Protein AF-A0A2K1YCW1-F1 (afdb_monomer_lite)

InterPro domains:
  IPR004839 Aminotransferase, class I/classII, large domain [PF00155] (40-106)
  IPR015421 Pyridoxal phosphate-dependent transferase, major domain [G3DSA:3.40.640.10] (1-84)
  IPR015422 Pyridoxal phosphate-dependent transferase, small domain [G3DSA:3.90.1150.10] (103-160)
  IPR015424 Pyridoxal phosphate-dependent transferase [SSF53383] (3-161)
  IPR050478 Ethylene and sulfur compound biosynthesis-related protein [PTHR43795] (1-104)

Foldseek 3Di:
DQAADEAECQCQLADQPPDHDDDPVNVVVPDPDDQQRYWYWYDDPNDIDIDGPNPVVVVVVVVVCVVPPDDPVNVVVCVVCVVPPVNVVVVSVVNNVVSVVVVVLVVVLVVLQCCCCPQLVFHWAFCVVVVPPDGDDIHGDCVPDDPVCVVSSVVSNVVSVVVVVVPD

Structure (mmCIF, N/CA/C/O backbone):
data_AF-A0A2K1YCW1-F1
#
_entry.id   AF-A0A2K1YCW1-F1
#
loop_
_atom_site.group_PDB
_atom_site.id
_atom_site.type_symbol
_atom_site.label_atom_id
_atom_site.label_alt_id
_atom_site.label_comp_id
_atom_site.label_asym_id
_atom_site.label_entity_id
_atom_site.label_seq_id
_atom_site.pdbx_PDB_ins_code
_atom_site.Cartn_x
_atom_site.Cartn_y
_atom_site.Cartn_z
_atom_site.occupancy
_atom_site.B_iso_or_equiv
_atom_site.auth_seq_id
_atom_site.auth_comp_id
_atom_site.auth_asym_id
_atom_site.auth_atom_id
_atom_site.pdbx_PDB_model_num
ATOM 1 N N . LYS A 1 1 ? -10.534 -9.871 -28.039 1.00 46.38 1 LYS A N 1
ATOM 2 C CA . LYS A 1 1 ? -10.142 -8.452 -27.820 1.00 46.38 1 LYS A CA 1
ATOM 3 C C . LYS A 1 1 ? -8.713 -8.431 -27.278 1.00 46.38 1 LYS A C 1
ATOM 5 O O . LYS A 1 1 ? -8.445 -9.194 -26.363 1.00 46.38 1 LYS A O 1
ATOM 10 N N . SER A 1 2 ? -7.797 -7.642 -27.845 1.00 64.88 2 SER A N 1
ATOM 11 C CA . SER A 1 2 ? -6.399 -7.538 -27.386 1.00 64.88 2 SER A CA 1
ATOM 12 C C . SER A 1 2 ? -6.258 -6.437 -26.332 1.00 64.88 2 SER A C 1
ATOM 14 O O . SER A 1 2 ? -6.097 -5.269 -26.675 1.00 64.88 2 SER A O 1
ATOM 16 N N . ILE A 1 3 ? -6.390 -6.799 -25.058 1.00 77.62 3 ILE A N 1
ATOM 17 C CA . ILE A 1 3 ? -6.359 -5.866 -23.923 1.00 77.62 3 ILE A CA 1
ATOM 18 C C . ILE A 1 3 ? -5.122 -6.185 -23.071 1.00 77.62 3 ILE A C 1
ATOM 20 O O . ILE A 1 3 ? -4.750 -7.351 -22.950 1.00 77.62 3 ILE A O 1
ATOM 24 N N . HIS A 1 4 ? -4.473 -5.151 -22.532 1.00 77.81 4 HIS A N 1
ATOM 25 C CA . HIS A 1 4 ? -3.393 -5.282 -21.549 1.00 77.81 4 HIS A CA 1
ATOM 26 C C . HIS A 1 4 ? -3.964 -5.203 -20.130 1.00 77.81 4 HIS A C 1
ATOM 28 O O . HIS A 1 4 ? -4.933 -4.483 -19.896 1.00 77.81 4 HIS A O 1
ATOM 34 N N . ILE A 1 5 ? -3.336 -5.905 -19.192 1.00 75.88 5 ILE A N 1
ATOM 35 C CA . ILE A 1 5 ? -3.691 -5.921 -17.774 1.00 75.88 5 ILE A CA 1
ATOM 36 C C . ILE A 1 5 ? -2.585 -5.206 -16.994 1.00 75.88 5 ILE A C 1
ATOM 38 O O . ILE A 1 5 ? -1.401 -5.498 -17.168 1.00 75.88 5 ILE A O 1
ATOM 42 N N . MET A 1 6 ? -2.978 -4.260 -16.142 1.00 74.25 6 MET A N 1
ATOM 43 C CA . MET A 1 6 ? -2.090 -3.609 -15.183 1.00 74.25 6 MET A CA 1
ATOM 44 C C . MET A 1 6 ? -2.542 -3.994 -13.774 1.00 74.25 6 MET A C 1
ATOM 46 O O . MET A 1 6 ? -3.664 -3.674 -13.388 1.00 74.25 6 MET A O 1
ATOM 50 N N . SER A 1 7 ? -1.681 -4.705 -13.049 1.00 68.75 7 SER A N 1
ATOM 51 C CA . SER A 1 7 ? -1.883 -5.098 -11.653 1.00 68.75 7 SER A CA 1
ATOM 52 C C . SER A 1 7 ? -1.226 -4.056 -10.751 1.00 68.75 7 SER A C 1
ATOM 54 O O . SER A 1 7 ? -0.009 -3.872 -10.816 1.00 68.75 7 SER A O 1
ATOM 56 N N . ASP A 1 8 ? -2.015 -3.337 -9.953 1.00 73.00 8 ASP A N 1
ATOM 57 C CA . ASP A 1 8 ? -1.489 -2.459 -8.903 1.00 73.00 8 ASP A CA 1
ATOM 58 C C . ASP A 1 8 ? -1.390 -3.251 -7.599 1.00 73.00 8 ASP A C 1
ATOM 60 O O . ASP A 1 8 ? -2.385 -3.550 -6.938 1.00 73.00 8 ASP A O 1
ATOM 64 N N . GLU A 1 9 ? -0.163 -3.608 -7.249 1.00 69.38 9 GLU A N 1
ATOM 65 C CA . GLU A 1 9 ? 0.174 -4.491 -6.142 1.00 69.38 9 GLU A CA 1
ATOM 66 C C . GLU A 1 9 ? 0.722 -3.692 -4.940 1.00 69.38 9 GLU A C 1
ATOM 68 O O . GLU A 1 9 ? 1.589 -4.135 -4.187 1.00 69.38 9 GLU A O 1
ATOM 73 N N . ILE A 1 10 ? 0.160 -2.497 -4.716 1.00 65.06 10 ILE A N 1
ATOM 74 C CA . ILE A 1 10 ? 0.423 -1.620 -3.558 1.00 65.06 10 ILE A CA 1
ATOM 75 C C . ILE A 1 10 ? 0.097 -2.243 -2.194 1.00 65.06 10 ILE A C 1
ATOM 77 O O . ILE A 1 10 ? 0.664 -1.840 -1.180 1.00 65.06 10 ILE A O 1
ATOM 81 N N . SER A 1 11 ? -0.823 -3.208 -2.141 1.00 58.50 11 SER A N 1
ATOM 82 C CA . SER A 1 11 ? -1.324 -3.791 -0.883 1.00 58.50 11 SER A CA 1
ATOM 83 C C . SER A 1 11 ? -0.908 -5.246 -0.663 1.00 58.50 11 SER A C 1
ATOM 85 O O . SER A 1 11 ? -1.454 -5.917 0.208 1.00 58.50 11 SER A O 1
ATOM 87 N N . THR A 1 12 ? 0.070 -5.747 -1.414 1.00 57.28 12 THR A N 1
ATOM 88 C CA . THR A 1 12 ? 0.505 -7.157 -1.353 1.00 57.28 12 THR A CA 1
ATOM 89 C C . THR A 1 12 ? 1.094 -7.562 -0.006 1.00 57.28 12 THR A C 1
ATOM 91 O O . THR A 1 12 ? 0.920 -8.694 0.433 1.00 57.28 12 THR A O 1
ATOM 94 N N . GLY A 1 13 ? 1.702 -6.618 0.717 1.00 56.34 13 GLY A N 1
ATOM 95 C CA . GLY A 1 13 ? 2.159 -6.812 2.098 1.00 56.34 13 GLY A CA 1
ATOM 96 C C . GLY A 1 13 ? 1.081 -6.630 3.177 1.00 56.34 13 GLY A C 1
ATOM 97 O O . GLY A 1 13 ? 1.395 -6.750 4.359 1.00 56.34 13 GLY A O 1
ATOM 98 N N . SER A 1 14 ? -0.163 -6.323 2.793 1.00 55.25 14 SER A N 1
ATOM 99 C CA . SER A 1 14 ? -1.223 -5.821 3.684 1.00 55.25 14 SER A CA 1
ATOM 100 C C . SER A 1 14 ? -2.410 -6.773 3.849 1.00 55.25 14 SER A C 1
ATOM 102 O O . SER A 1 14 ? -3.476 -6.355 4.298 1.00 55.25 14 SER A O 1
ATOM 104 N N . VAL A 1 15 ? -2.259 -8.034 3.448 1.00 61.59 15 VAL A N 1
ATOM 105 C CA . VAL A 1 15 ? -3.377 -8.983 3.397 1.00 61.59 15 VAL A CA 1
ATOM 106 C C . VAL A 1 15 ? -3.634 -9.581 4.778 1.00 61.59 15 VAL A C 1
ATOM 108 O O . VAL A 1 15 ? -2.745 -10.179 5.383 1.00 61.59 15 VAL A O 1
ATOM 111 N N . ASP A 1 16 ? -4.857 -9.362 5.265 1.00 59.59 16 ASP A N 1
ATOM 112 C CA . ASP A 1 16 ? -5.345 -9.737 6.600 1.00 59.59 16 ASP A CA 1
ATOM 113 C C . ASP A 1 16 ? -6.535 -10.731 6.557 1.00 59.59 16 ASP A C 1
ATOM 115 O O . ASP A 1 16 ? -7.126 -11.107 7.565 1.00 59.59 16 ASP A O 1
ATOM 119 N N . GLY A 1 17 ? -6.925 -11.190 5.368 1.00 51.50 17 GLY A N 1
ATOM 120 C CA . GLY A 1 17 ? -7.846 -12.320 5.234 1.00 51.50 17 GLY A CA 1
ATOM 121 C C . GLY A 1 17 ? -7.042 -13.613 5.283 1.00 51.50 17 GLY A C 1
ATOM 122 O O . GLY A 1 17 ? -5.986 -13.668 4.672 1.00 51.50 17 GLY A O 1
ATOM 123 N N . GLY A 1 18 ? -7.505 -14.656 5.972 1.00 55.62 18 GLY A N 1
ATOM 124 C CA . GLY A 1 18 ? -6.789 -15.939 6.109 1.00 55.62 18 GLY A CA 1
ATOM 125 C C . GLY A 1 18 ? -6.453 -16.687 4.803 1.00 55.62 18 GLY A C 1
ATOM 126 O O . GLY A 1 18 ? -5.857 -17.758 4.870 1.00 55.62 18 GLY A O 1
ATOM 127 N N . GLU A 1 19 ? -6.799 -16.139 3.638 1.00 59.41 19 GLU A N 1
ATOM 128 C CA . GLU A 1 19 ? -6.317 -16.577 2.329 1.00 59.41 19 GLU A CA 1
ATOM 129 C C . GLU A 1 19 ? -5.124 -15.700 1.915 1.00 59.41 19 GLU A C 1
ATOM 131 O O . GLU A 1 19 ? -5.191 -14.470 1.944 1.00 59.41 19 GLU A O 1
ATOM 136 N N . GLY A 1 20 ? -3.998 -16.333 1.576 1.00 62.34 20 GLY A N 1
ATOM 137 C CA . GLY A 1 20 ? -2.781 -15.629 1.174 1.00 62.34 20 GLY A CA 1
ATOM 138 C C . GLY A 1 20 ? -2.999 -14.727 -0.044 1.00 62.34 20 GLY A C 1
ATOM 139 O O . GLY A 1 20 ? -3.840 -15.001 -0.898 1.00 62.34 20 GLY A O 1
ATOM 140 N N . PHE A 1 21 ? -2.223 -13.646 -0.133 1.00 71.25 21 PHE A N 1
ATOM 141 C CA . PHE A 1 21 ? -2.148 -12.863 -1.362 1.00 71.25 21 PHE A CA 1
ATOM 142 C C . PHE A 1 21 ? -1.576 -13.727 -2.488 1.00 71.25 21 PHE A C 1
ATOM 144 O O . PHE A 1 21 ? -0.525 -14.330 -2.291 1.00 71.25 21 PHE A O 1
ATOM 151 N N . VAL A 1 22 ? -2.225 -13.728 -3.651 1.00 72.06 22 VAL A N 1
ATOM 152 C CA . VAL A 1 22 ? -1.700 -14.351 -4.871 1.00 72.06 22 VAL A CA 1
ATOM 153 C C . VAL A 1 22 ? -1.369 -13.236 -5.856 1.00 72.06 22 VAL A C 1
ATOM 155 O O . VAL A 1 22 ? -2.262 -12.502 -6.289 1.00 72.06 22 VAL A O 1
ATOM 158 N N . SER A 1 23 ? -0.085 -13.078 -6.186 1.00 75.19 23 SER A N 1
ATOM 159 C CA . SER A 1 23 ? 0.354 -12.078 -7.165 1.00 75.19 23 SER A CA 1
ATOM 160 C C . SER A 1 23 ? -0.103 -12.439 -8.574 1.00 75.19 23 SER A C 1
ATOM 162 O O . SER A 1 23 ? -0.173 -13.613 -8.940 1.00 75.19 23 SER A O 1
ATOM 164 N N . MET A 1 24 ? -0.304 -11.426 -9.425 1.00 74.62 24 MET A N 1
ATOM 165 C CA . MET A 1 24 ? -0.453 -11.685 -10.859 1.00 74.62 24 MET A CA 1
ATOM 166 C C . MET A 1 24 ? 0.794 -12.360 -11.437 1.00 74.62 24 MET A C 1
ATOM 168 O O . MET A 1 24 ? 0.677 -13.103 -12.404 1.00 74.62 24 MET A O 1
ATOM 172 N N . ALA A 1 25 ? 1.977 -12.162 -10.845 1.00 72.62 25 ALA A N 1
ATOM 173 C CA . ALA A 1 25 ? 3.178 -12.882 -11.262 1.00 72.62 25 ALA A CA 1
ATOM 174 C C . ALA A 1 25 ? 3.037 -14.405 -11.087 1.00 72.62 25 ALA A C 1
ATOM 176 O O . ALA A 1 25 ? 3.394 -15.140 -12.002 1.00 72.62 25 ALA A O 1
ATOM 177 N N . GLU A 1 26 ? 2.472 -14.859 -9.965 1.00 75.06 26 GLU A N 1
ATOM 178 C CA . GLU A 1 26 ? 2.301 -16.284 -9.641 1.00 75.06 26 GLU A CA 1
ATOM 179 C C . GLU A 1 26 ? 1.299 -16.954 -10.591 1.00 75.06 26 GLU A C 1
ATOM 181 O O . GLU A 1 26 ? 1.591 -17.994 -11.174 1.00 75.06 26 GLU A O 1
ATOM 186 N N . ILE A 1 27 ? 0.166 -16.296 -10.856 1.00 75.00 27 ILE A N 1
ATOM 187 C CA . ILE A 1 27 ? -0.881 -16.805 -11.761 1.00 75.00 27 ILE A CA 1
ATOM 188 C C . ILE A 1 27 ? -0.331 -17.044 -13.179 1.00 75.00 27 ILE A C 1
ATOM 190 O O . ILE A 1 27 ? -0.640 -18.045 -13.822 1.00 75.00 27 ILE A O 1
ATOM 194 N N . PHE A 1 28 ? 0.518 -16.142 -13.684 1.00 70.50 28 PHE A N 1
ATOM 195 C CA . PHE A 1 28 ? 1.063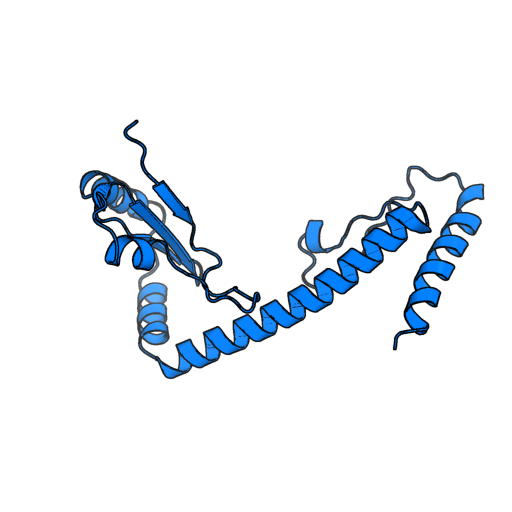 -16.244 -15.044 1.00 70.50 28 PHE A CA 1
ATOM 196 C C . PHE A 1 28 ? 2.346 -17.073 -15.157 1.00 70.50 28 PHE A C 1
ATOM 198 O O . PHE A 1 28 ? 2.872 -17.243 -16.263 1.00 70.50 28 PHE A O 1
ATOM 205 N N . GLU A 1 29 ? 2.890 -17.575 -14.051 1.00 69.44 29 GLU A N 1
ATOM 206 C CA . GLU A 1 29 ? 3.901 -18.631 -14.108 1.00 69.44 29 GLU A CA 1
ATOM 207 C C . GLU A 1 29 ? 3.272 -20.004 -14.373 1.00 69.44 29 GLU A C 1
ATOM 209 O O . GLU A 1 29 ? 3.907 -20.825 -15.034 1.00 69.44 29 GLU A O 1
ATOM 214 N N . GLU A 1 30 ? 2.019 -20.212 -13.959 1.00 62.53 30 GLU A N 1
ATOM 215 C CA . GLU A 1 30 ? 1.319 -21.499 -14.046 1.00 62.53 30 GLU A CA 1
ATOM 216 C C . GLU A 1 30 ? 0.495 -21.691 -15.338 1.00 62.53 30 GLU A C 1
ATOM 218 O O . GLU A 1 30 ? 0.291 -22.828 -15.765 1.00 62.53 30 GLU A O 1
ATOM 223 N N . GLU A 1 31 ? 0.064 -20.615 -16.009 1.00 66.19 31 GLU A N 1
ATOM 224 C CA . GLU A 1 31 ? -0.776 -20.686 -17.220 1.00 66.19 31 GLU A CA 1
ATOM 225 C C . GLU A 1 31 ? -0.052 -20.275 -18.529 1.00 66.19 31 GLU A C 1
ATOM 227 O O . GLU A 1 31 ? 0.804 -19.386 -18.550 1.00 66.19 31 GLU A O 1
ATOM 232 N N . GLU A 1 32 ? -0.442 -20.862 -19.676 1.00 67.19 32 GLU A N 1
ATOM 233 C CA . GLU A 1 32 ? 0.013 -20.449 -21.023 1.00 67.19 32 GLU A CA 1
ATOM 234 C C . GLU A 1 32 ? -0.631 -19.113 -21.461 1.00 67.19 32 GLU A C 1
ATOM 236 O O . GLU A 1 32 ? -1.520 -19.059 -22.312 1.00 67.19 32 GLU A O 1
ATOM 241 N N . PHE A 1 33 ? -0.174 -17.999 -20.884 1.00 71.12 33 PHE A N 1
ATOM 242 C CA . PHE A 1 33 ? -0.624 -16.644 -21.230 1.00 71.12 33 PHE A CA 1
ATOM 243 C C . PHE A 1 33 ? 0.463 -15.796 -21.907 1.00 71.12 33 PHE A C 1
ATOM 245 O O . PHE A 1 33 ? 1.662 -15.935 -21.659 1.00 71.12 33 PHE A O 1
ATOM 252 N N . ASP A 1 34 ? 0.039 -14.838 -22.742 1.00 78.31 34 ASP A N 1
ATOM 253 C CA . ASP A 1 34 ? 0.932 -13.832 -23.336 1.00 78.31 34 ASP A CA 1
ATOM 254 C C . ASP A 1 34 ? 1.410 -12.828 -22.271 1.00 78.31 34 ASP A C 1
ATOM 256 O O . ASP A 1 34 ? 0.787 -11.788 -22.025 1.00 78.31 34 ASP A O 1
ATOM 260 N N . LYS A 1 35 ? 2.564 -13.128 -21.669 1.00 79.44 35 LYS A N 1
ATOM 261 C CA . LYS A 1 35 ? 3.214 -12.326 -20.617 1.00 79.44 35 LYS A CA 1
ATOM 262 C C . LYS A 1 35 ? 3.512 -10.881 -21.034 1.00 79.44 35 LYS A C 1
ATOM 264 O O . LYS A 1 35 ? 3.621 -10.007 -20.177 1.00 79.44 35 LYS A O 1
ATOM 269 N N . ASN A 1 36 ? 3.568 -10.570 -22.336 1.00 82.31 36 ASN A N 1
ATOM 270 C CA . ASN A 1 36 ? 3.756 -9.193 -22.816 1.00 82.31 36 ASN A CA 1
ATOM 271 C C . ASN A 1 36 ? 2.552 -8.282 -22.534 1.00 82.31 36 ASN A C 1
ATOM 273 O O . ASN A 1 36 ? 2.595 -7.072 -22.795 1.00 82.31 36 ASN A O 1
ATOM 277 N N . ARG A 1 37 ? 1.445 -8.843 -22.051 1.00 77.94 37 ARG A N 1
ATOM 278 C CA . ARG A 1 37 ? 0.222 -8.088 -21.790 1.00 77.94 37 ARG A CA 1
ATOM 279 C C . ARG A 1 37 ? 0.014 -7.745 -20.331 1.00 77.94 37 ARG A C 1
ATOM 281 O O . ARG A 1 37 ? -0.899 -6.973 -20.061 1.00 77.94 37 ARG A O 1
ATOM 288 N N . VAL A 1 38 ? 0.862 -8.244 -19.441 1.00 74.75 38 VAL A N 1
ATOM 289 C CA . VAL A 1 38 ? 0.718 -8.080 -17.998 1.00 74.75 38 VAL A CA 1
ATOM 290 C C . VAL A 1 38 ? 1.838 -7.193 -17.475 1.00 74.75 38 VAL A C 1
ATOM 292 O O . VAL A 1 38 ? 3.014 -7.403 -17.779 1.00 74.75 38 VAL A O 1
ATOM 295 N N . HIS A 1 39 ? 1.458 -6.190 -16.690 1.00 77.62 39 HIS A N 1
ATOM 296 C CA . HIS A 1 39 ? 2.379 -5.245 -16.067 1.00 77.62 39 HIS A CA 1
ATOM 297 C C . HIS A 1 39 ? 2.017 -5.107 -14.595 1.00 77.62 39 HIS A C 1
ATOM 299 O O . HIS A 1 39 ? 0.844 -4.926 -14.280 1.00 77.62 39 HIS A O 1
ATOM 305 N N . ILE A 1 40 ? 3.002 -5.172 -13.708 1.00 72.31 40 ILE A N 1
ATOM 306 C CA . ILE A 1 40 ? 2.800 -5.096 -12.259 1.00 72.31 40 ILE A CA 1
ATOM 307 C C . ILE A 1 40 ? 3.449 -3.811 -11.747 1.00 72.31 40 ILE A C 1
ATOM 309 O O . ILE A 1 40 ? 4.603 -3.517 -12.071 1.00 72.31 40 ILE A O 1
ATOM 313 N N . ALA A 1 41 ? 2.703 -3.034 -10.969 1.00 69.88 41 ALA A N 1
ATOM 314 C CA . ALA A 1 41 ? 3.194 -1.857 -10.271 1.00 69.88 41 ALA A CA 1
ATOM 315 C C . ALA A 1 41 ? 3.327 -2.169 -8.775 1.00 69.88 41 ALA A C 1
ATOM 317 O O . ALA A 1 41 ? 2.361 -2.579 -8.141 1.00 69.88 41 ALA A O 1
ATOM 318 N N . LEU A 1 42 ? 4.520 -1.959 -8.215 1.00 63.81 42 LEU A N 1
ATOM 319 C CA . LEU A 1 42 ? 4.821 -2.193 -6.799 1.00 63.81 42 LEU A CA 1
ATOM 320 C C . LEU A 1 42 ? 5.310 -0.893 -6.154 1.00 63.81 42 LEU A C 1
ATOM 322 O O . LEU A 1 42 ? 6.488 -0.540 -6.278 1.00 63.81 42 LEU A O 1
ATOM 326 N N . PRO A 1 43 ? 4.428 -0.132 -5.501 1.00 59.38 43 PRO A N 1
ATOM 327 C CA . PRO A 1 43 ? 4.826 1.012 -4.692 1.00 59.38 43 PRO A CA 1
ATOM 328 C C . PRO A 1 43 ? 5.136 0.587 -3.246 1.00 59.38 43 PRO A C 1
ATOM 330 O O . PRO A 1 43 ? 4.275 0.111 -2.515 1.00 59.38 43 PRO A O 1
ATOM 333 N N . GLY A 1 44 ? 6.374 0.813 -2.803 1.00 59.41 44 GLY A N 1
ATOM 334 C CA . GLY A 1 44 ? 6.827 0.529 -1.437 1.00 59.41 44 GLY A CA 1
ATOM 335 C C . GLY A 1 44 ? 8.009 1.417 -1.048 1.00 59.41 44 GLY A C 1
ATOM 336 O O . GLY A 1 44 ? 8.795 1.809 -1.900 1.00 59.41 44 GLY A O 1
ATOM 337 N N . PHE A 1 45 ? 8.129 1.814 0.224 1.00 55.72 45 PHE A N 1
ATOM 338 C CA . PHE A 1 45 ? 9.216 2.697 0.703 1.00 55.72 45 PHE A CA 1
ATOM 339 C C . PHE A 1 45 ? 9.404 4.002 -0.110 1.00 55.72 45 PHE A C 1
ATOM 341 O O . PHE A 1 45 ? 10.523 4.489 -0.266 1.00 55.72 45 PHE A O 1
ATOM 348 N N . ARG A 1 46 ? 8.308 4.580 -0.637 1.00 59.06 46 ARG A N 1
ATOM 349 C CA . ARG A 1 46 ? 8.316 5.743 -1.563 1.00 59.06 46 ARG A CA 1
ATOM 350 C C . ARG A 1 46 ? 9.060 5.490 -2.884 1.00 59.06 46 ARG A C 1
ATOM 352 O O . ARG A 1 46 ? 9.401 6.434 -3.590 1.00 59.06 46 ARG A O 1
ATOM 359 N N . VAL A 1 47 ? 9.265 4.226 -3.233 1.00 67.38 47 VAL A N 1
ATOM 360 C CA . VAL A 1 47 ? 9.819 3.766 -4.500 1.00 67.38 47 VAL A CA 1
ATOM 361 C C . VAL A 1 47 ? 8.753 3.002 -5.266 1.00 67.38 47 VAL A C 1
ATOM 363 O O . VAL A 1 47 ? 8.148 2.067 -4.753 1.00 67.38 47 VAL A O 1
ATOM 366 N N . GLY A 1 48 ? 8.507 3.437 -6.499 1.00 72.88 48 GLY A N 1
ATOM 367 C CA . GLY A 1 48 ? 7.654 2.726 -7.441 1.00 72.88 48 GLY A CA 1
ATOM 368 C C . GLY A 1 48 ? 8.496 1.837 -8.343 1.00 72.88 48 GLY A C 1
ATOM 369 O O . GLY A 1 48 ? 9.473 2.301 -8.933 1.00 72.88 48 GLY A O 1
ATOM 370 N N . VAL A 1 49 ? 8.102 0.575 -8.469 1.00 79.19 49 VAL A N 1
ATOM 371 C CA . VAL A 1 49 ? 8.680 -0.368 -9.429 1.00 79.19 49 VAL A CA 1
ATOM 372 C C . VAL A 1 49 ? 7.625 -0.712 -10.471 1.00 79.19 49 VAL A C 1
ATOM 374 O O . VAL A 1 49 ? 6.477 -0.978 -10.130 1.00 79.19 49 VAL A O 1
ATOM 377 N N . ILE A 1 50 ? 8.024 -0.701 -11.744 1.00 81.56 50 ILE A N 1
ATOM 378 C CA . ILE A 1 50 ? 7.225 -1.233 -12.850 1.00 81.56 50 ILE A CA 1
ATOM 379 C C . ILE A 1 50 ? 7.904 -2.511 -13.321 1.00 81.56 50 ILE A C 1
ATOM 381 O O . ILE A 1 50 ? 9.056 -2.483 -13.758 1.00 81.56 50 ILE A O 1
ATOM 385 N N . TYR A 1 51 ? 7.168 -3.610 -13.259 1.00 82.56 51 TYR A N 1
ATOM 386 C CA . TYR A 1 51 ? 7.571 -4.908 -13.765 1.00 82.56 51 TYR A CA 1
ATOM 387 C C . TYR A 1 51 ? 6.745 -5.252 -15.008 1.00 82.56 51 TYR A C 1
ATOM 389 O O . TYR A 1 51 ? 5.522 -5.137 -15.007 1.00 82.56 51 TYR A O 1
ATOM 397 N N . SER A 1 52 ? 7.412 -5.621 -16.100 1.00 86.12 52 SER A N 1
ATOM 398 C CA . SER A 1 52 ? 6.770 -5.958 -17.373 1.00 86.12 52 SER A CA 1
ATOM 399 C C . SER A 1 52 ? 7.711 -6.797 -18.229 1.00 86.12 52 SER A C 1
ATOM 401 O O . SER A 1 52 ? 8.896 -6.476 -18.323 1.00 86.12 52 SER A O 1
ATOM 403 N N . TYR A 1 53 ? 7.182 -7.809 -18.918 1.00 85.06 53 TYR A N 1
ATOM 404 C CA . TYR A 1 53 ? 7.921 -8.545 -19.954 1.00 85.06 53 TYR A CA 1
ATOM 405 C C . TYR A 1 53 ? 7.937 -7.816 -21.307 1.00 85.06 53 TYR A C 1
ATOM 407 O O . TYR A 1 53 ? 8.700 -8.165 -22.206 1.00 85.06 53 TYR A O 1
ATOM 415 N N . ASN A 1 54 ? 7.122 -6.771 -21.464 1.00 88.75 54 ASN A N 1
ATOM 416 C CA . ASN A 1 54 ? 6.945 -6.083 -22.732 1.00 88.75 54 ASN A CA 1
ATOM 417 C C . ASN A 1 54 ? 7.991 -4.979 -22.928 1.00 88.75 54 ASN A C 1
ATOM 419 O O . ASN A 1 54 ? 7.901 -3.891 -22.352 1.00 88.75 54 ASN A O 1
ATOM 423 N N . ALA A 1 55 ? 8.954 -5.219 -23.820 1.00 89.62 55 ALA A N 1
ATOM 424 C CA . ALA A 1 55 ? 10.004 -4.252 -24.144 1.00 89.62 55 ALA A CA 1
ATOM 425 C C . ALA A 1 55 ? 9.464 -2.903 -24.667 1.00 89.62 55 ALA A C 1
ATOM 427 O O . ALA A 1 55 ? 10.059 -1.856 -24.393 1.00 89.62 55 ALA A O 1
ATOM 428 N N . ILE A 1 56 ? 8.322 -2.909 -25.368 1.00 91.50 56 ILE A N 1
ATOM 429 C CA . ILE A 1 56 ? 7.667 -1.697 -25.889 1.00 91.50 56 ILE A CA 1
ATOM 430 C C . ILE A 1 56 ? 7.117 -0.845 -24.740 1.00 91.50 56 ILE A C 1
ATOM 432 O O . ILE A 1 56 ? 7.123 0.377 -24.848 1.00 91.50 56 ILE A O 1
ATOM 436 N N . VAL A 1 57 ? 6.704 -1.460 -23.626 1.00 88.62 57 VAL A N 1
ATOM 437 C CA . VAL A 1 57 ? 6.254 -0.761 -22.407 1.00 88.62 57 VAL A CA 1
ATOM 438 C C . VAL A 1 57 ? 7.436 -0.351 -21.523 1.00 88.62 57 VAL A C 1
ATOM 440 O O . VAL A 1 57 ? 7.464 0.767 -21.003 1.00 88.62 57 VAL A O 1
ATOM 443 N N . LEU A 1 58 ? 8.467 -1.193 -21.408 1.00 89.38 58 LEU A N 1
ATOM 444 C CA . LEU A 1 58 ? 9.667 -0.876 -20.626 1.00 89.38 58 LEU A CA 1
ATOM 445 C C . LEU A 1 58 ? 10.440 0.326 -21.184 1.00 89.38 58 LEU A C 1
ATOM 447 O O . LEU A 1 58 ? 10.963 1.134 -20.415 1.00 89.38 58 LEU A O 1
ATOM 451 N N . ALA A 1 59 ? 10.531 0.468 -22.509 1.00 90.81 59 ALA A N 1
ATOM 452 C CA . ALA A 1 59 ? 11.268 1.561 -23.143 1.00 90.81 59 ALA A CA 1
ATOM 453 C C . ALA A 1 59 ? 10.768 2.972 -22.742 1.00 90.81 59 ALA A C 1
ATOM 455 O O . ALA A 1 59 ? 11.592 3.790 -22.321 1.00 90.81 59 ALA A O 1
ATOM 456 N N . PRO A 1 60 ? 9.465 3.308 -22.834 1.00 89.00 60 PRO A N 1
ATOM 457 C CA . PRO A 1 60 ? 8.935 4.572 -22.333 1.00 89.00 60 PRO A CA 1
ATOM 458 C C . PRO A 1 60 ? 8.952 4.660 -20.804 1.00 89.00 60 PRO A C 1
ATOM 460 O O . PRO A 1 60 ? 9.292 5.726 -20.296 1.00 89.00 60 PRO A O 1
ATOM 463 N N . ALA A 1 61 ? 8.685 3.574 -20.066 1.00 86.25 61 ALA A N 1
ATOM 464 C CA . ALA A 1 61 ? 8.750 3.583 -18.600 1.00 86.25 61 ALA A CA 1
ATOM 465 C C . ALA A 1 61 ? 10.139 4.016 -18.093 1.00 86.25 61 ALA A C 1
ATOM 467 O O . ALA A 1 61 ? 10.248 4.910 -17.256 1.00 86.25 61 ALA A O 1
ATOM 468 N N . LYS A 1 62 ? 11.216 3.487 -18.693 1.00 87.12 62 LYS A N 1
ATOM 469 C CA . LYS A 1 62 ? 12.603 3.905 -18.416 1.00 87.12 62 LYS A CA 1
ATOM 470 C C . LYS A 1 62 ? 12.887 5.368 -18.759 1.00 87.12 62 LYS A C 1
ATOM 472 O O . LYS A 1 62 ? 13.767 5.970 -18.161 1.00 87.12 62 LYS A O 1
ATOM 477 N N . ARG A 1 63 ? 12.190 5.957 -19.735 1.00 87.75 63 ARG A N 1
ATOM 478 C CA . ARG A 1 63 ? 12.334 7.392 -20.035 1.00 87.75 63 ARG A CA 1
ATOM 479 C C . ARG A 1 63 ? 11.616 8.252 -19.000 1.00 87.75 63 ARG A C 1
ATOM 481 O O . ARG A 1 63 ? 12.128 9.313 -18.658 1.00 87.75 63 ARG A O 1
ATOM 488 N N . LEU A 1 64 ? 10.477 7.787 -18.487 1.00 83.38 64 LEU A N 1
ATOM 489 C CA . LEU A 1 64 ? 9.703 8.491 -17.463 1.00 83.38 64 LEU A CA 1
ATOM 490 C C . LEU A 1 64 ? 10.431 8.562 -16.115 1.00 83.38 64 LEU A C 1
ATOM 492 O O . LEU A 1 64 ? 10.299 9.568 -15.420 1.00 83.38 64 LEU A O 1
ATOM 496 N N . THR A 1 65 ? 11.279 7.582 -15.780 1.00 82.38 65 THR A N 1
ATOM 497 C CA . THR A 1 65 ? 12.095 7.634 -14.550 1.00 82.38 65 THR A CA 1
ATOM 498 C C . THR A 1 65 ? 13.041 8.837 -14.502 1.00 82.38 65 THR A C 1
ATOM 500 O O . THR A 1 65 ? 13.449 9.239 -13.417 1.00 82.38 65 THR A O 1
ATOM 503 N N . ARG A 1 66 ? 13.347 9.482 -15.640 1.00 82.38 66 ARG A N 1
ATOM 504 C CA . ARG A 1 66 ? 14.145 10.721 -15.676 1.00 82.38 66 ARG A CA 1
ATOM 505 C C . ARG A 1 66 ? 13.476 11.891 -14.955 1.00 82.38 66 ARG A C 1
ATOM 507 O O . ARG A 1 66 ? 14.186 12.777 -14.495 1.00 82.38 66 ARG A O 1
ATOM 514 N N . PHE A 1 67 ? 12.146 11.908 -14.868 1.00 84.00 67 PHE A N 1
ATOM 515 C CA . PHE A 1 67 ? 11.400 12.992 -14.220 1.00 84.00 67 PHE A CA 1
ATOM 516 C C . PHE A 1 67 ? 11.242 12.792 -12.710 1.00 84.00 67 PHE A C 1
ATOM 518 O O . PHE A 1 67 ? 10.971 13.749 -11.992 1.00 84.00 67 PHE A O 1
ATOM 525 N N . SER A 1 68 ? 11.428 11.566 -12.218 1.00 78.81 68 SER A N 1
ATOM 526 C CA . SER A 1 68 ? 11.383 11.248 -10.790 1.00 78.81 68 SER A CA 1
ATOM 527 C C . SER A 1 68 ? 12.341 10.090 -10.468 1.00 78.81 68 SER A C 1
ATOM 529 O O . SER A 1 68 ? 11.905 8.973 -10.179 1.00 78.81 68 SER A O 1
ATOM 531 N N . PRO A 1 69 ? 13.665 10.303 -10.592 1.00 80.31 69 PRO A N 1
ATOM 532 C CA . PRO A 1 69 ? 14.632 9.258 -10.304 1.00 80.31 69 PRO A CA 1
ATOM 533 C C . PRO A 1 69 ? 14.743 9.041 -8.795 1.00 80.31 69 PRO A C 1
ATOM 535 O O . PRO A 1 69 ? 14.717 9.980 -7.999 1.00 80.31 69 PRO A O 1
ATOM 538 N N . ILE A 1 70 ? 14.950 7.791 -8.397 1.00 81.06 70 ILE A N 1
ATOM 539 C CA . ILE A 1 70 ? 15.258 7.456 -7.007 1.00 81.06 70 ILE A CA 1
ATOM 540 C C . ILE A 1 70 ? 16.678 7.945 -6.712 1.00 81.06 70 ILE A C 1
ATOM 542 O O . ILE A 1 70 ? 17.606 7.631 -7.461 1.00 81.06 70 ILE A O 1
ATOM 546 N N . SER A 1 71 ? 16.869 8.686 -5.620 1.00 80.19 71 SER A N 1
ATOM 547 C CA . SER A 1 71 ? 18.196 9.181 -5.236 1.00 80.19 71 SER A CA 1
ATOM 548 C C . SER A 1 71 ? 19.173 8.023 -4.977 1.00 80.19 71 SER A C 1
ATOM 550 O O . SER A 1 71 ? 18.788 6.994 -4.421 1.00 80.19 71 SER A O 1
ATOM 552 N N . ALA A 1 72 ? 20.452 8.174 -5.339 1.00 83.25 72 ALA A N 1
ATOM 553 C CA . ALA A 1 72 ? 21.459 7.133 -5.097 1.00 83.25 72 ALA A CA 1
ATOM 554 C C . ALA A 1 72 ? 21.583 6.718 -3.609 1.00 83.25 72 ALA A C 1
ATOM 556 O O . ALA A 1 72 ? 21.731 5.524 -3.345 1.00 83.25 72 ALA A O 1
ATOM 557 N N . PRO A 1 73 ? 21.482 7.633 -2.619 1.00 78.44 73 PRO A N 1
ATOM 558 C CA . PRO A 1 73 ? 21.387 7.248 -1.210 1.00 78.44 73 PRO A CA 1
ATOM 559 C C . PRO A 1 73 ? 20.168 6.370 -0.896 1.00 78.44 73 PRO A C 1
ATOM 561 O O . PRO A 1 73 ? 20.324 5.352 -0.228 1.00 78.44 73 PRO A O 1
ATOM 564 N N . SER A 1 74 ? 18.983 6.712 -1.416 1.00 71.62 74 SER A N 1
ATOM 565 C CA . SER A 1 74 ? 17.771 5.899 -1.241 1.00 71.62 74 SER A CA 1
ATOM 566 C C . SER A 1 74 ? 17.920 4.522 -1.887 1.00 71.62 74 SER A C 1
ATOM 568 O O . SER A 1 74 ? 17.554 3.531 -1.271 1.00 71.62 74 SER A O 1
ATOM 570 N N . GLN A 1 75 ? 18.512 4.438 -3.084 1.00 76.81 75 GLN A N 1
ATOM 571 C CA . GLN A 1 75 ? 18.790 3.155 -3.742 1.00 76.81 75 GLN A CA 1
ATOM 572 C C . GLN A 1 75 ? 19.709 2.274 -2.890 1.00 76.81 75 GLN A C 1
ATOM 574 O O . GLN A 1 75 ? 19.403 1.107 -2.677 1.00 76.81 75 GLN A O 1
ATOM 579 N N . ARG A 1 76 ? 20.808 2.826 -2.355 1.00 75.75 76 ARG A N 1
ATOM 580 C CA . ARG A 1 76 ? 21.728 2.071 -1.485 1.00 75.75 76 ARG A CA 1
ATOM 581 C C . ARG A 1 76 ? 21.057 1.599 -0.201 1.00 75.75 76 ARG A C 1
ATOM 583 O O . ARG A 1 76 ? 21.254 0.454 0.192 1.00 75.75 76 ARG A O 1
ATOM 590 N N . LEU A 1 77 ? 20.265 2.466 0.429 1.00 69.62 77 LEU A N 1
ATOM 591 C CA . LEU A 1 77 ? 19.507 2.109 1.623 1.00 69.62 77 LEU A CA 1
ATOM 592 C C . LEU A 1 77 ? 18.528 0.970 1.323 1.00 69.62 77 LEU A C 1
ATOM 594 O O . LEU A 1 77 ? 18.507 -0.014 2.050 1.00 69.62 77 LEU A O 1
ATOM 598 N N . LEU A 1 78 ? 17.776 1.070 0.225 1.00 72.75 78 LEU A N 1
ATOM 599 C CA . LEU A 1 78 ? 16.823 0.040 -0.182 1.00 72.75 78 LEU A CA 1
ATOM 600 C C . LEU A 1 78 ? 17.507 -1.280 -0.499 1.00 72.75 78 LEU A C 1
ATOM 602 O O . LEU A 1 78 ? 17.043 -2.309 -0.034 1.00 72.75 78 LEU A O 1
ATOM 606 N N . ILE A 1 79 ? 18.623 -1.263 -1.230 1.00 77.25 79 ILE A N 1
ATOM 607 C CA . ILE A 1 79 ? 19.405 -2.475 -1.497 1.00 77.25 79 ILE A CA 1
ATOM 608 C C . ILE A 1 79 ? 19.849 -3.109 -0.177 1.00 77.25 79 ILE A C 1
ATOM 610 O O . ILE A 1 79 ? 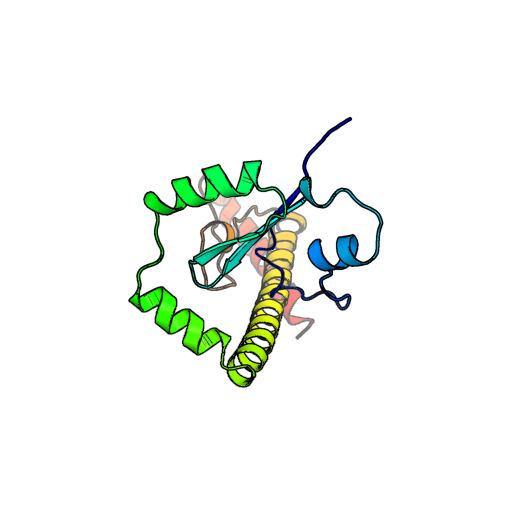19.680 -4.311 -0.002 1.00 77.25 79 ILE A O 1
ATOM 614 N N . SER A 1 80 ? 20.358 -2.317 0.771 1.00 74.12 80 SER A N 1
ATOM 615 C CA . SER A 1 80 ? 20.768 -2.828 2.082 1.00 74.12 80 SER A CA 1
ATOM 616 C C . SER A 1 80 ? 19.596 -3.414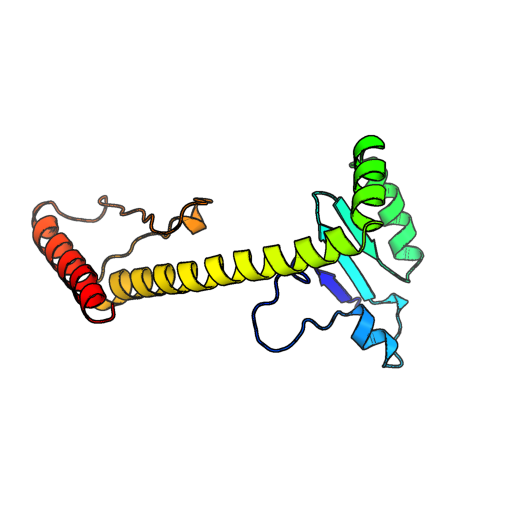 2.872 1.00 74.12 80 SER A C 1
ATOM 618 O O . SER A 1 80 ? 19.739 -4.490 3.439 1.00 74.12 80 SER A O 1
ATOM 620 N N . MET A 1 81 ? 18.444 -2.736 2.897 1.00 69.94 81 MET A N 1
ATOM 621 C CA . MET A 1 81 ? 17.248 -3.194 3.613 1.00 69.94 81 MET A CA 1
ATOM 622 C C . MET A 1 81 ? 16.650 -4.454 2.981 1.00 69.94 81 MET A C 1
ATOM 624 O O . MET A 1 81 ? 16.257 -5.366 3.695 1.00 69.94 81 MET A O 1
ATOM 628 N N . LEU A 1 82 ? 16.589 -4.513 1.647 1.00 75.06 82 LEU A N 1
ATOM 629 C CA . LEU A 1 82 ? 16.011 -5.638 0.909 1.00 75.06 82 LEU A CA 1
ATOM 630 C C . LEU A 1 82 ? 16.954 -6.846 0.808 1.00 75.06 82 LEU A C 1
ATOM 632 O O . LEU A 1 82 ? 16.505 -7.943 0.495 1.00 75.06 82 LEU A O 1
ATOM 636 N N . SER A 1 83 ? 18.252 -6.666 1.060 1.00 80.62 83 SER A N 1
ATOM 637 C CA . SER A 1 83 ? 19.202 -7.786 1.154 1.00 80.62 83 SER A CA 1
ATOM 638 C C . SER A 1 83 ? 19.158 -8.467 2.526 1.00 80.62 83 SER A C 1
ATOM 640 O O . SER A 1 83 ? 19.585 -9.613 2.659 1.00 80.62 83 SER A O 1
ATOM 642 N N . ASP A 1 84 ? 18.645 -7.779 3.549 1.00 82.31 84 ASP A N 1
ATOM 643 C CA . ASP A 1 84 ? 18.471 -8.323 4.892 1.00 82.31 84 ASP A CA 1
ATOM 644 C C . ASP A 1 84 ? 17.140 -9.084 4.983 1.00 82.31 84 ASP A C 1
ATOM 646 O O . ASP A 1 84 ? 16.067 -8.536 5.246 1.00 82.31 84 ASP A O 1
ATOM 650 N N . THR A 1 85 ? 17.217 -10.390 4.737 1.00 84.94 85 THR A N 1
ATOM 651 C CA . THR A 1 85 ? 16.054 -11.288 4.765 1.00 84.94 85 THR A CA 1
ATOM 652 C C . THR A 1 85 ? 15.389 -11.353 6.137 1.00 84.94 85 THR A C 1
ATOM 654 O O . THR A 1 85 ? 14.163 -11.458 6.204 1.00 84.94 85 THR A O 1
ATOM 657 N N . LYS A 1 86 ? 16.160 -11.233 7.225 1.00 85.88 86 LYS A N 1
ATOM 658 C CA . LYS A 1 86 ? 15.624 -11.222 8.589 1.00 85.88 86 LYS A CA 1
ATOM 659 C C . LYS A 1 86 ? 14.813 -9.951 8.825 1.00 85.88 86 LYS A C 1
ATOM 661 O O . LYS A 1 86 ? 13.673 -10.031 9.277 1.00 85.88 86 LYS A O 1
ATOM 666 N N . PHE A 1 87 ? 15.363 -8.798 8.443 1.00 77.06 87 PHE A N 1
ATOM 667 C CA . PHE A 1 87 ? 14.650 -7.525 8.503 1.00 77.06 87 PHE A CA 1
ATOM 668 C C . PHE A 1 87 ? 13.350 -7.559 7.690 1.00 77.06 87 PHE A C 1
ATOM 670 O O . PHE A 1 87 ? 12.314 -7.122 8.187 1.00 77.06 87 PHE A O 1
ATOM 677 N N . ILE A 1 88 ? 13.370 -8.092 6.462 1.00 73.88 88 ILE A N 1
ATOM 678 C CA . ILE A 1 88 ? 12.165 -8.182 5.621 1.00 73.88 88 ILE A CA 1
ATOM 679 C C . ILE A 1 88 ? 11.082 -9.028 6.295 1.00 73.88 88 ILE A C 1
ATOM 681 O O . ILE A 1 88 ? 9.924 -8.614 6.331 1.00 73.88 88 ILE A O 1
ATOM 685 N N . GLN A 1 89 ? 11.441 -10.193 6.837 1.00 76.19 89 GLN A N 1
ATOM 686 C CA . GLN A 1 89 ? 10.486 -11.074 7.514 1.00 76.19 89 GLN A CA 1
ATOM 687 C C . GLN A 1 89 ? 9.851 -10.383 8.726 1.00 76.19 89 GLN A C 1
ATOM 689 O O . GLN A 1 89 ? 8.625 -10.345 8.842 1.00 76.19 89 GLN A O 1
ATOM 694 N N . GLU A 1 90 ? 10.670 -9.767 9.582 1.00 75.00 90 GLU A N 1
ATOM 695 C CA . GLU A 1 90 ? 10.199 -9.008 10.745 1.00 75.00 90 GLU A CA 1
ATOM 696 C C . GLU A 1 90 ? 9.332 -7.807 10.334 1.00 75.00 90 GLU A C 1
ATOM 698 O O . GLU A 1 90 ? 8.307 -7.531 10.962 1.00 75.00 90 GLU A O 1
ATOM 703 N N . TYR A 1 91 ? 9.703 -7.108 9.258 1.00 68.94 91 TYR A N 1
ATOM 704 C CA . TYR A 1 91 ? 8.948 -5.984 8.710 1.00 68.94 91 TYR A CA 1
ATOM 705 C C . TYR A 1 91 ? 7.575 -6.420 8.194 1.00 68.94 91 TYR A C 1
ATOM 707 O O . TYR A 1 91 ? 6.578 -5.769 8.513 1.00 68.94 91 TYR A O 1
ATOM 715 N N . ILE A 1 92 ? 7.498 -7.500 7.412 1.00 68.94 92 ILE A N 1
ATOM 716 C CA . ILE A 1 92 ? 6.230 -8.021 6.883 1.00 68.94 92 ILE A CA 1
ATOM 717 C C . ILE A 1 92 ? 5.313 -8.418 8.039 1.00 68.94 92 ILE A C 1
ATOM 719 O O . ILE A 1 92 ? 4.169 -7.970 8.085 1.00 68.94 92 ILE A O 1
ATOM 723 N N . GLU A 1 93 ? 5.823 -9.189 8.998 1.00 75.06 93 GLU A N 1
ATOM 724 C CA . GLU A 1 93 ? 5.045 -9.646 10.151 1.00 75.06 93 GLU A CA 1
ATOM 725 C C . GLU A 1 93 ? 4.542 -8.469 10.999 1.00 75.06 93 GLU A C 1
ATOM 727 O O . GLU A 1 93 ? 3.353 -8.353 11.298 1.00 75.06 93 GLU A O 1
ATOM 732 N N . THR A 1 94 ? 5.422 -7.512 11.297 1.00 68.94 94 THR A N 1
ATOM 733 C CA . THR A 1 94 ? 5.054 -6.308 12.052 1.00 68.94 94 THR A CA 1
ATOM 734 C C . THR A 1 94 ? 3.999 -5.476 11.319 1.00 68.94 94 THR A C 1
ATOM 736 O O . THR A 1 94 ? 3.088 -4.936 11.951 1.00 68.94 94 THR A O 1
ATOM 739 N N . ASN A 1 95 ? 4.097 -5.329 9.993 1.00 64.12 95 ASN A N 1
ATOM 740 C CA . ASN A 1 95 ? 3.094 -4.585 9.233 1.00 64.12 95 ASN A CA 1
ATOM 741 C C . ASN A 1 95 ? 1.757 -5.313 9.184 1.00 64.12 95 ASN A C 1
ATOM 743 O O . ASN A 1 95 ? 0.743 -4.653 9.393 1.00 64.12 95 ASN A O 1
ATOM 747 N N . LYS A 1 96 ? 1.737 -6.640 9.015 1.00 65.94 96 LYS A N 1
ATOM 748 C CA . LYS A 1 96 ? 0.504 -7.434 9.117 1.00 65.94 96 LYS A CA 1
ATOM 749 C C . LYS A 1 96 ? -0.190 -7.207 10.456 1.00 65.94 96 LYS A C 1
ATOM 751 O O . LYS A 1 96 ? -1.360 -6.844 10.472 1.00 65.94 96 LYS A O 1
ATOM 756 N N . GLN A 1 97 ? 0.543 -7.279 11.566 1.00 68.88 97 GLN A N 1
ATOM 757 C CA . GLN A 1 97 ? -0.005 -7.023 12.905 1.00 68.88 97 GLN A CA 1
ATOM 758 C C . GLN A 1 97 ? -0.526 -5.586 13.075 1.00 68.88 97 GLN A C 1
ATOM 760 O O . GLN A 1 97 ? -1.572 -5.353 13.686 1.00 68.88 97 GLN A O 1
ATOM 765 N N . ARG A 1 98 ? 0.184 -4.588 12.531 1.00 66.31 98 ARG A N 1
ATOM 766 C CA . ARG A 1 98 ? -0.269 -3.184 12.550 1.00 66.31 98 ARG A CA 1
ATOM 767 C C . ARG A 1 98 ? -1.547 -2.995 11.745 1.00 66.31 98 ARG A C 1
ATOM 769 O O . ARG A 1 98 ? -2.450 -2.296 12.198 1.00 66.31 98 ARG A O 1
ATOM 776 N N . ILE A 1 99 ? -1.615 -3.620 10.577 1.00 61.41 99 ILE A N 1
ATOM 777 C CA . ILE A 1 99 ? -2.754 -3.564 9.668 1.00 61.41 99 ILE A CA 1
ATOM 778 C C . ILE A 1 99 ? -3.953 -4.279 10.289 1.00 61.41 99 ILE A C 1
ATOM 780 O O . ILE A 1 99 ? -5.023 -3.689 10.331 1.00 61.41 99 ILE A O 1
ATOM 784 N N . GLN A 1 100 ? -3.756 -5.442 10.908 1.00 65.38 100 GLN A N 1
ATOM 785 C CA . GLN A 1 100 ? -4.748 -6.140 11.734 1.00 65.38 100 GLN A CA 1
ATOM 786 C C . GLN A 1 100 ? -5.320 -5.263 12.832 1.00 65.38 100 GLN A C 1
ATOM 788 O O . GLN A 1 100 ? -6.532 -5.088 12.959 1.00 65.38 100 GLN A O 1
ATOM 793 N N . LYS A 1 101 ? -4.437 -4.657 13.628 1.00 67.62 101 LYS A N 1
ATOM 794 C CA . LYS A 1 101 ? -4.844 -3.759 14.707 1.00 67.62 101 LYS A CA 1
ATOM 795 C C . LYS A 1 101 ? -5.632 -2.567 14.165 1.00 67.62 101 LYS A C 1
ATOM 797 O O . LYS A 1 101 ? -6.625 -2.164 14.775 1.00 67.62 101 LYS A O 1
ATOM 802 N N . MET A 1 102 ? -5.213 -2.025 13.022 1.00 62.97 102 MET A N 1
ATOM 803 C CA . MET A 1 102 ? -5.909 -0.946 12.331 1.00 62.97 102 MET A CA 1
ATOM 804 C C . MET A 1 102 ? -7.275 -1.402 11.812 1.00 62.97 102 MET A C 1
ATOM 806 O O . MET A 1 102 ? -8.245 -0.712 12.086 1.00 62.97 102 MET A O 1
ATOM 810 N N . TYR A 1 103 ? -7.393 -2.551 11.142 1.00 63.69 103 TYR A N 1
ATOM 811 C CA . TYR A 1 103 ? -8.663 -3.098 10.654 1.00 63.69 103 TYR A CA 1
ATOM 812 C C . TYR A 1 103 ? -9.629 -3.400 11.790 1.00 63.69 103 TYR A C 1
ATOM 814 O O . TYR A 1 103 ? -10.793 -3.027 11.709 1.00 63.69 103 TYR A O 1
ATOM 822 N N . HIS A 1 104 ? -9.161 -4.007 12.880 1.00 65.38 104 HIS A N 1
ATOM 823 C CA . HIS A 1 104 ? -9.998 -4.280 14.044 1.00 65.38 104 HIS A CA 1
ATOM 824 C C . HIS A 1 104 ? -10.527 -2.980 14.666 1.00 65.38 104 HIS A C 1
ATOM 826 O O . HIS A 1 104 ? -11.715 -2.839 14.960 1.00 65.38 104 HIS A O 1
ATOM 832 N N . SER A 1 105 ? -9.652 -1.984 14.791 1.00 67.56 105 SER A N 1
ATOM 833 C CA . SER A 1 105 ? -10.017 -0.674 15.327 1.00 67.56 105 SER A CA 1
ATOM 834 C C . SER A 1 105 ? -10.906 0.121 14.355 1.00 67.56 105 SER A C 1
ATOM 836 O O . SER A 1 105 ? -11.832 0.800 14.790 1.00 67.56 105 SER A O 1
ATOM 838 N N . PHE A 1 106 ? -10.692 -0.013 13.043 1.00 65.44 106 PHE A N 1
ATOM 839 C CA . PHE A 1 106 ? -11.502 0.597 11.987 1.00 65.44 106 PHE A CA 1
ATOM 840 C C . PHE A 1 106 ? -12.873 -0.061 11.870 1.00 65.44 106 PHE A C 1
ATOM 842 O O . PHE A 1 106 ? -13.853 0.643 11.665 1.00 65.44 106 PHE A O 1
ATOM 849 N N . ASN A 1 107 ? -12.973 -1.378 12.056 1.00 70.56 107 ASN A N 1
ATOM 850 C CA . ASN A 1 107 ? -14.247 -2.083 12.164 1.00 70.56 107 ASN A CA 1
ATOM 851 C C . ASN A 1 107 ? -15.015 -1.591 13.389 1.00 70.56 107 ASN A C 1
ATOM 853 O O . ASN A 1 107 ? -16.193 -1.274 13.266 1.00 70.56 107 ASN A O 1
ATOM 857 N N . GLY A 1 108 ? -14.345 -1.418 14.533 1.00 70.25 108 GLY A N 1
ATOM 858 C CA . GLY A 1 108 ? -14.951 -0.811 15.718 1.00 70.25 108 GLY A CA 1
ATOM 859 C C . GLY A 1 108 ? -15.387 0.648 15.511 1.00 70.25 108 GLY A C 1
ATOM 860 O O . GLY A 1 108 ? -16.424 1.059 16.033 1.00 70.25 108 GLY A O 1
ATOM 861 N N . GLU A 1 109 ? -14.631 1.439 14.743 1.00 74.38 109 GLU A N 1
ATOM 862 C CA . GLU A 1 109 ? -14.990 2.817 14.381 1.00 74.38 109 GLU A CA 1
ATOM 863 C C . GLU A 1 109 ? -16.135 2.867 13.355 1.00 74.38 109 GLU A C 1
ATOM 865 O O . GLU A 1 109 ? -17.044 3.688 13.468 1.00 74.38 109 GLU A O 1
ATOM 870 N N . HIS A 1 110 ? -16.131 1.963 12.376 1.00 79.50 110 HIS A N 1
ATOM 871 C CA . HIS A 1 110 ? -17.177 1.809 11.370 1.00 79.50 110 HIS A CA 1
ATOM 872 C C . HIS A 1 110 ? -18.485 1.311 11.991 1.00 79.50 110 HIS A C 1
ATOM 874 O O . HIS A 1 110 ? -19.552 1.812 11.652 1.00 79.50 110 HIS A O 1
ATOM 880 N N . GLU A 1 111 ? -18.422 0.377 12.937 1.00 79.44 111 GLU A N 1
ATOM 881 C CA . GLU A 1 111 ? -19.580 -0.082 13.700 1.00 79.44 111 GLU A CA 1
ATOM 882 C C . GLU A 1 111 ? -20.172 1.060 14.538 1.00 79.44 111 GLU A C 1
ATOM 884 O O . GLU A 1 111 ? -21.387 1.266 14.545 1.00 79.44 111 GLU A O 1
ATOM 889 N N . LEU A 1 112 ? -19.321 1.855 15.197 1.00 76.50 112 LEU A N 1
ATOM 890 C CA . LEU A 1 112 ? -19.759 3.038 15.935 1.00 76.50 112 LEU A CA 1
ATOM 891 C C . LEU A 1 112 ? -20.402 4.073 15.002 1.00 76.50 112 LEU A C 1
ATOM 893 O O . LEU A 1 112 ? -21.488 4.568 15.299 1.00 76.50 112 LEU A O 1
ATOM 897 N N . TRP A 1 113 ? -19.788 4.344 13.850 1.00 82.75 113 TRP A N 1
ATOM 898 C CA . TRP A 1 113 ? -20.364 5.199 12.813 1.00 82.75 113 TRP A CA 1
ATOM 899 C C . TRP A 1 113 ? -21.732 4.691 12.344 1.00 82.75 113 TRP A C 1
ATOM 901 O O . TRP A 1 113 ? -22.694 5.454 12.288 1.00 82.75 113 TRP A O 1
ATOM 911 N N . TYR A 1 114 ? -21.840 3.391 12.065 1.00 83.06 114 TYR A N 1
ATOM 912 C CA . TYR A 1 114 ? -23.076 2.761 11.618 1.00 83.06 114 TYR A CA 1
ATOM 913 C C . TYR A 1 114 ? -24.180 2.881 12.673 1.00 83.06 114 TYR A C 1
ATOM 915 O O . TYR A 1 114 ? -25.324 3.177 12.330 1.00 83.06 114 TYR A O 1
ATOM 923 N N . LYS A 1 115 ? -23.852 2.695 13.958 1.00 79.06 115 LYS A N 1
ATOM 924 C CA . LYS A 1 115 ? -24.792 2.887 15.072 1.00 79.06 115 LYS A CA 1
ATOM 925 C C . LYS A 1 115 ? -25.211 4.352 15.210 1.00 79.06 115 LYS A C 1
ATOM 927 O O . LYS A 1 115 ? -26.398 4.621 15.377 1.00 79.06 115 LYS A O 1
ATOM 932 N N . LEU A 1 116 ? -24.286 5.304 15.080 1.00 76.25 116 LEU A N 1
ATOM 933 C CA . LEU A 1 116 ? -24.612 6.734 15.100 1.00 76.25 116 LEU A CA 1
ATOM 934 C C . LEU A 1 116 ? -25.560 7.111 13.952 1.00 76.25 116 LEU A C 1
ATOM 936 O O . LEU A 1 116 ? -26.589 7.742 14.189 1.00 76.25 116 LEU A O 1
ATOM 940 N N . LEU A 1 117 ? -25.287 6.631 12.737 1.00 80.12 117 LEU A N 1
ATOM 941 C CA . LEU A 1 117 ? -26.123 6.897 11.570 1.00 80.12 117 LEU A CA 1
ATOM 942 C C . LEU A 1 117 ? -27.496 6.218 11.664 1.00 80.12 117 LEU A C 1
ATOM 944 O O . LEU A 1 117 ? -28.522 6.846 11.412 1.00 80.12 117 LEU A O 1
ATOM 948 N N . ASN A 1 118 ? -27.542 4.931 12.013 1.00 80.06 118 ASN A N 1
ATOM 949 C CA . ASN A 1 118 ? -28.767 4.140 11.885 1.00 80.06 118 ASN A CA 1
ATOM 950 C C . ASN A 1 118 ? -29.625 4.107 13.148 1.00 80.06 118 ASN A C 1
ATOM 952 O O . ASN A 1 118 ? -30.850 4.046 13.017 1.00 80.06 118 ASN A O 1
ATOM 956 N N . ILE A 1 119 ? -29.016 4.170 14.336 1.00 79.69 119 ILE A N 1
ATOM 957 C CA . ILE A 1 119 ? -29.719 4.141 15.628 1.00 79.69 119 ILE A CA 1
ATOM 958 C C . ILE A 1 119 ? -29.966 5.564 16.116 1.00 79.69 119 ILE A C 1
ATOM 960 O O . ILE A 1 119 ? -31.113 5.934 16.349 1.00 79.69 119 ILE A O 1
ATOM 964 N N . ALA A 1 120 ? -28.910 6.375 16.229 1.00 73.06 120 ALA A N 1
ATOM 965 C CA . ALA A 1 120 ? -29.047 7.749 16.713 1.00 73.06 120 ALA A CA 1
ATOM 966 C C . ALA A 1 120 ? -29.553 8.723 15.636 1.00 73.06 120 ALA A C 1
ATOM 968 O O . ALA A 1 120 ? -29.897 9.852 15.967 1.00 73.06 120 ALA A O 1
ATOM 969 N N . LYS A 1 121 ? -29.614 8.303 14.362 1.00 78.50 121 LYS A N 1
ATOM 970 C CA . LYS A 1 121 ? -29.963 9.167 13.218 1.00 78.50 121 LYS A CA 1
ATOM 971 C C . LYS A 1 121 ? -29.067 10.409 13.116 1.00 78.50 121 LYS A C 1
ATOM 973 O O . LYS A 1 121 ? -29.474 11.432 12.576 1.00 78.50 121 LYS A O 1
ATOM 978 N N . VAL A 1 122 ? -27.826 10.298 13.595 1.00 73.19 122 VAL A N 1
ATOM 979 C CA . VAL A 1 122 ? -26.816 11.357 13.552 1.00 73.19 122 VAL A CA 1
ATOM 980 C C . VAL A 1 122 ? -25.789 11.011 12.486 1.00 73.19 122 VAL A C 1
ATOM 982 O O . VAL A 1 122 ? -25.019 10.060 12.623 1.00 73.19 122 VAL A O 1
ATOM 985 N N . ASN A 1 123 ? -25.752 11.808 11.420 1.00 77.31 123 ASN A N 1
ATOM 986 C CA . ASN A 1 123 ? -24.714 11.681 10.408 1.00 77.31 123 ASN A CA 1
ATOM 987 C C . ASN A 1 123 ? -23.428 12.365 10.891 1.00 77.31 123 ASN A C 1
ATOM 989 O O . ASN A 1 123 ? -23.369 13.589 11.013 1.00 77.31 123 ASN A O 1
ATOM 993 N N . VAL A 1 124 ? -22.396 11.569 11.154 1.00 75.62 124 VAL A N 1
ATOM 994 C CA . VAL A 1 124 ? -21.063 12.048 11.537 1.00 75.62 124 VAL A CA 1
ATOM 995 C C . VAL A 1 124 ? -20.041 11.605 10.498 1.00 75.62 124 VAL A C 1
ATOM 997 O O . VAL A 1 124 ? -20.189 10.555 9.875 1.00 75.62 124 VAL A O 1
ATOM 1000 N N . THR A 1 125 ? -18.983 12.386 10.297 1.00 74.38 125 THR A N 1
ATOM 1001 C CA . THR A 1 125 ? -17.893 11.999 9.386 1.00 74.38 125 THR A CA 1
ATOM 1002 C C . THR A 1 125 ? -16.762 11.352 10.174 1.00 74.38 125 THR A C 1
ATOM 1004 O O . THR A 1 125 ? -16.312 11.903 11.178 1.00 74.38 125 THR A O 1
ATOM 1007 N N . ARG A 1 126 ? -16.297 10.186 9.718 1.00 81.31 126 ARG A N 1
ATOM 1008 C CA . ARG A 1 126 ? -15.201 9.431 10.347 1.00 81.31 126 ARG A CA 1
ATOM 1009 C C . ARG A 1 126 ? -13.856 10.129 10.136 1.00 81.31 126 ARG A C 1
ATOM 1011 O O . ARG A 1 126 ? -13.580 10.549 9.009 1.00 81.31 126 ARG A O 1
ATOM 1018 N N . GLY A 1 127 ? -13.014 10.201 11.165 1.00 69.38 127 GLY A N 1
ATOM 1019 C CA . GLY A 1 127 ? -11.687 10.832 11.135 1.00 69.38 127 GLY A CA 1
ATOM 1020 C C . GLY A 1 127 ? -10.738 10.350 10.022 1.00 69.38 127 GLY A C 1
ATOM 1021 O O . GLY A 1 127 ? -10.099 11.195 9.387 1.00 69.38 127 GLY A O 1
ATOM 1022 N N . PRO A 1 128 ? -10.682 9.046 9.683 1.00 68.19 128 PRO A N 1
ATOM 1023 C CA . PRO A 1 128 ? -9.877 8.530 8.573 1.00 68.19 128 PRO A CA 1
ATOM 1024 C C . PRO A 1 128 ? -10.254 9.108 7.202 1.00 68.19 128 PRO A C 1
ATOM 1026 O O . PRO A 1 128 ? -9.402 9.207 6.323 1.00 68.19 128 PRO A O 1
ATOM 1029 N N . THR A 1 129 ? -11.495 9.585 7.029 1.00 66.25 129 THR A N 1
ATOM 1030 C CA . THR A 1 129 ? -11.933 10.328 5.825 1.00 66.25 129 THR A CA 1
ATOM 1031 C C . THR A 1 129 ? -11.170 11.652 5.657 1.00 66.25 129 THR A C 1
ATOM 1033 O O . THR A 1 129 ? -11.212 12.267 4.597 1.00 66.25 129 THR A O 1
ATOM 1036 N N . SER A 1 130 ? -10.479 12.117 6.701 1.00 56.69 130 SER A N 1
ATOM 1037 C CA . SER A 1 130 ? -9.715 13.369 6.743 1.00 56.69 130 SER A CA 1
ATOM 1038 C C . SER A 1 130 ? -8.244 13.158 7.125 1.00 56.69 130 SER A C 1
ATOM 1040 O O . SER A 1 130 ? -7.621 14.068 7.663 1.00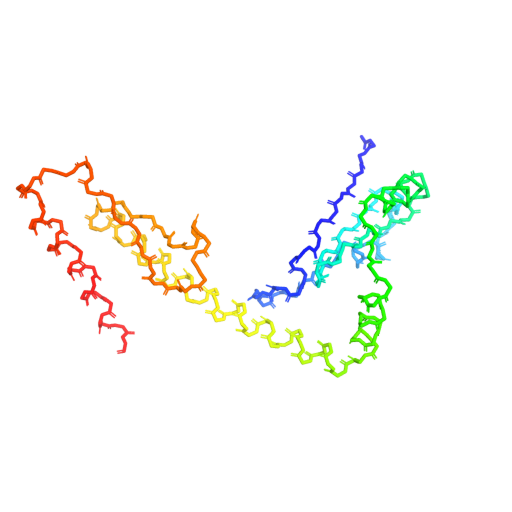 56.69 130 SER A O 1
ATOM 1042 N N . HIS A 1 131 ? -7.680 11.973 6.860 1.00 59.44 131 HIS A N 1
ATOM 1043 C CA . HIS A 1 131 ? -6.286 11.627 7.185 1.00 59.44 131 HIS A CA 1
ATOM 1044 C C . HIS A 1 131 ? -5.934 11.695 8.683 1.00 59.44 131 HIS A C 1
ATOM 1046 O O . HIS A 1 131 ? -4.757 11.799 9.032 1.00 59.44 131 HIS A O 1
ATOM 1052 N N . CYS A 1 132 ? -6.923 11.618 9.583 1.00 55.28 132 CYS A N 1
ATOM 1053 C CA . CYS A 1 132 ? -6.645 11.459 11.007 1.00 55.28 132 CYS A CA 1
ATOM 1054 C C . CYS A 1 132 ? -6.028 10.072 11.237 1.00 55.28 132 CYS A C 1
ATOM 1056 O O . CYS A 1 132 ? -6.655 9.056 10.939 1.00 55.28 132 CYS A O 1
ATOM 1058 N N . ILE A 1 133 ? -4.779 10.046 11.708 1.00 55.25 133 ILE A N 1
ATOM 1059 C CA . ILE A 1 133 ? -4.021 8.808 11.960 1.00 55.25 133 ILE A CA 1
ATOM 1060 C C . ILE A 1 133 ? -4.487 8.150 13.272 1.00 55.25 133 ILE A C 1
ATOM 1062 O O . ILE A 1 133 ? -4.347 6.942 13.451 1.00 55.25 133 ILE A O 1
ATOM 1066 N N . GLU A 1 134 ? -5.072 8.935 14.179 1.00 61.78 134 GLU A N 1
ATOM 1067 C CA . GLU A 1 134 ? -5.655 8.447 15.424 1.00 61.78 134 GLU A CA 1
ATOM 1068 C C . GLU A 1 134 ? -7.114 8.031 15.211 1.00 61.78 134 GLU A C 1
ATOM 1070 O O . GLU A 1 134 ? -7.941 8.802 14.726 1.00 61.78 134 GLU A O 1
ATOM 1075 N N . LEU A 1 135 ? -7.436 6.797 15.591 1.00 65.62 135 LEU A N 1
ATOM 1076 C CA . LEU A 1 135 ? -8.789 6.252 15.497 1.00 65.62 135 LEU A CA 1
ATOM 1077 C C . LEU A 1 135 ? -9.663 6.733 16.661 1.00 65.62 135 LEU A C 1
ATOM 1079 O O . LEU A 1 135 ? -9.169 7.007 17.754 1.00 65.62 135 LEU A O 1
ATOM 1083 N N . GLY A 1 136 ? -10.976 6.793 16.437 1.00 65.25 136 GLY A N 1
ATOM 1084 C CA . GLY A 1 136 ? -11.966 7.217 17.436 1.00 65.25 136 GLY A CA 1
ATOM 1085 C C . GLY A 1 136 ? -12.397 8.683 17.342 1.00 65.25 136 GLY A C 1
ATOM 1086 O O . GLY A 1 136 ? -13.259 9.112 18.110 1.00 65.25 136 GLY A O 1
ATOM 1087 N N . TRP A 1 137 ? -11.859 9.440 16.385 1.00 68.50 137 TRP A N 1
ATOM 1088 C CA . TRP A 1 137 ? -12.265 10.819 16.122 1.00 68.50 137 TRP A CA 1
ATOM 1089 C C . TRP A 1 137 ? -13.409 10.891 15.104 1.00 68.50 137 TRP A C 1
ATOM 1091 O O . TRP A 1 137 ? -13.352 10.302 14.024 1.00 68.50 137 TRP A O 1
ATOM 1101 N N . PHE A 1 138 ? -14.436 11.681 15.425 1.00 74.69 138 PHE A N 1
ATOM 1102 C CA . PHE A 1 138 ? -15.579 11.945 14.551 1.00 74.69 138 PHE A CA 1
ATOM 1103 C C . PHE A 1 138 ? -15.829 13.444 14.444 1.00 74.69 138 PHE A C 1
ATOM 1105 O O . PHE A 1 138 ? -15.769 14.172 15.434 1.00 74.69 138 PHE A O 1
ATOM 1112 N N . ARG A 1 139 ? -16.161 13.905 13.239 1.00 72.56 139 ARG A N 1
ATOM 1113 C CA . ARG A 1 139 ? -16.623 15.273 13.001 1.00 72.56 139 ARG A CA 1
ATOM 1114 C C . ARG A 1 139 ? -18.150 15.304 12.998 1.00 72.56 139 ARG A C 1
ATOM 1116 O O . ARG A 1 139 ? -18.777 14.672 12.146 1.00 72.56 139 ARG A O 1
ATOM 1123 N N . CYS A 1 140 ? -18.725 16.105 13.892 1.00 66.44 140 CYS A N 1
ATOM 1124 C CA . CYS A 1 140 ? -20.148 16.444 13.907 1.00 66.44 140 CYS A CA 1
ATOM 1125 C C . CYS A 1 140 ? -20.352 17.854 13.337 1.00 66.44 140 CYS A C 1
ATOM 1127 O O . CYS A 1 140 ? -19.738 18.811 13.808 1.00 66.44 140 CYS A O 1
ATOM 1129 N N . CYS A 1 141 ? -21.208 17.990 12.324 1.00 62.22 141 CYS A N 1
ATOM 1130 C CA . CYS A 1 141 ? -21.590 19.288 11.770 1.00 62.22 141 CYS A CA 1
ATOM 1131 C C . CYS A 1 141 ? -22.937 19.715 12.365 1.00 62.22 141 CYS A C 1
ATOM 1133 O O . CYS A 1 141 ? -23.964 19.126 12.050 1.00 62.22 141 CYS A O 1
ATOM 1135 N N . PHE A 1 142 ? -22.936 20.758 13.195 1.00 61.94 142 PHE A N 1
ATOM 1136 C CA . PHE A 1 142 ? -24.141 21.276 13.862 1.00 61.94 142 PHE A CA 1
ATOM 1137 C C . PHE A 1 142 ? -24.916 22.299 13.022 1.00 61.94 142 PHE A C 1
ATOM 1139 O O . PHE A 1 142 ? -25.922 22.835 13.465 1.00 61.94 142 PHE A O 1
ATOM 1146 N N . THR A 1 143 ? -24.471 22.569 11.794 1.00 53.56 143 THR A N 1
ATOM 1147 C CA . THR A 1 143 ? -25.046 23.606 10.924 1.00 53.56 143 THR A CA 1
ATOM 1148 C C . THR A 1 143 ? -26.468 23.297 10.443 1.00 53.56 143 THR A C 1
ATOM 1150 O O . THR A 1 143 ? -27.083 24.161 9.832 1.00 53.56 143 THR A O 1
ATOM 1153 N N . ALA A 1 144 ? -26.976 22.083 10.680 1.00 54.91 144 ALA A N 1
ATOM 1154 C CA . ALA A 1 144 ? -28.303 21.629 10.259 1.00 54.91 144 ALA A CA 1
ATOM 1155 C C . ALA A 1 144 ? -29.258 21.311 11.431 1.00 54.91 144 ALA A C 1
ATOM 1157 O O . ALA A 1 144 ? -30.315 20.735 11.192 1.00 54.91 144 ALA A O 1
ATOM 1158 N N . LEU A 1 145 ? -28.892 21.638 12.679 1.00 61.38 145 LEU A N 1
ATOM 1159 C CA . LEU A 1 145 ? -29.705 21.364 13.875 1.00 61.38 145 LEU A CA 1
ATOM 1160 C C . LEU A 1 145 ? -30.250 22.667 14.473 1.00 61.38 145 LEU A C 1
ATOM 1162 O O . LEU A 1 145 ? -29.505 23.642 14.590 1.00 61.38 145 LEU A O 1
ATOM 1166 N N . ALA A 1 146 ? -31.521 22.675 14.882 1.00 73.25 146 ALA A N 1
ATOM 1167 C CA . ALA A 1 146 ? -32.075 23.758 15.689 1.00 73.25 146 ALA A CA 1
ATOM 1168 C C . ALA A 1 146 ? -31.607 23.625 17.152 1.00 73.25 146 ALA A C 1
ATOM 1170 O O . ALA A 1 146 ? -31.276 22.530 17.615 1.00 73.25 146 ALA A O 1
ATOM 1171 N N . LEU A 1 147 ? -31.541 24.739 17.889 1.00 72.38 147 LEU A N 1
ATOM 1172 C CA . LEU A 1 147 ? -31.015 24.772 19.264 1.00 72.38 147 LEU A CA 1
ATOM 1173 C C . LEU A 1 147 ? -31.827 23.860 20.202 1.00 72.38 1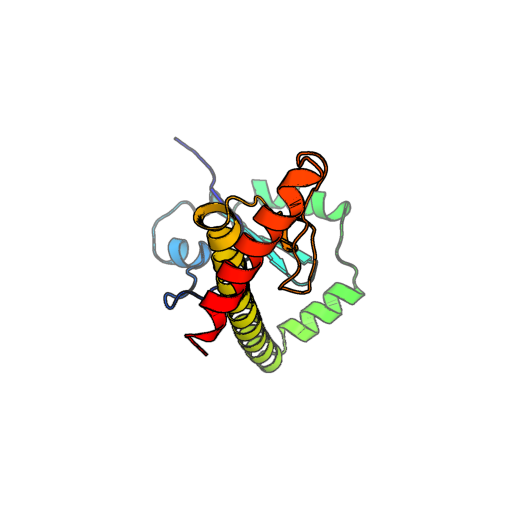47 LEU A C 1
ATOM 1175 O O . LEU A 1 147 ? -31.266 23.213 21.087 1.00 72.38 147 LEU A O 1
ATOM 1179 N N . GLU A 1 148 ? -33.134 23.775 19.967 1.00 80.25 148 GLU A N 1
ATOM 1180 C CA . GLU A 1 148 ? -34.090 22.920 20.668 1.00 80.25 148 GLU A CA 1
ATOM 1181 C C . GLU A 1 148 ? -33.882 21.412 20.440 1.00 80.25 148 GLU A C 1
ATOM 1183 O O . GLU A 1 148 ? -34.250 20.617 21.306 1.00 80.25 148 GLU A O 1
ATOM 1188 N N . ASP A 1 149 ? -33.246 21.002 19.336 1.00 71.62 149 ASP A N 1
ATOM 1189 C CA . ASP A 1 149 ? -33.029 19.587 18.996 1.00 71.62 149 ASP A CA 1
ATOM 1190 C C . ASP A 1 149 ? -31.759 19.006 19.638 1.00 71.62 149 ASP A C 1
ATOM 1192 O O . ASP A 1 149 ? -31.595 17.784 19.736 1.00 71.62 149 ASP A O 1
ATOM 1196 N N . ILE A 1 150 ? -30.851 19.869 20.107 1.00 70.94 150 ILE A N 1
ATOM 1197 C CA . ILE A 1 150 ? -29.553 19.475 20.674 1.00 70.94 150 ILE A CA 1
ATOM 1198 C C . ILE A 1 150 ? -29.697 18.508 21.864 1.00 70.94 150 ILE A C 1
ATOM 1200 O O . ILE A 1 150 ? -29.006 17.484 21.858 1.00 70.94 150 ILE A O 1
ATOM 1204 N N . PRO A 1 151 ? -30.576 18.738 22.864 1.00 79.06 151 PRO A N 1
ATOM 1205 C CA . PRO A 1 151 ? -30.743 17.806 23.982 1.00 79.06 151 PRO A CA 1
ATOM 1206 C C . PRO A 1 151 ? -31.176 16.404 23.532 1.00 79.06 151 PRO A C 1
ATOM 1208 O O . PRO A 1 151 ? -30.655 15.406 24.031 1.00 79.06 151 PRO A O 1
ATOM 1211 N N . THR A 1 152 ? -32.070 16.320 22.544 1.00 75.12 152 THR A N 1
ATOM 1212 C CA . THR A 1 152 ? -32.546 15.048 21.982 1.00 75.12 152 THR A CA 1
ATOM 1213 C C . THR A 1 152 ? -31.428 14.300 21.259 1.00 75.12 152 THR A C 1
ATOM 1215 O O . THR A 1 152 ? -31.243 13.101 21.470 1.00 75.12 152 THR A O 1
ATOM 1218 N N . VAL A 1 153 ? -30.634 15.003 20.447 1.00 69.56 153 VAL A N 1
ATOM 1219 C CA . VAL A 1 153 ? -29.477 14.422 19.748 1.00 69.56 153 VAL A CA 1
ATOM 1220 C C . VAL A 1 153 ? -28.431 13.904 20.740 1.00 69.56 153 VAL A C 1
ATOM 1222 O O . VAL A 1 153 ? -27.927 12.791 20.583 1.00 69.56 153 VAL A O 1
ATOM 1225 N N . MET A 1 154 ? -28.131 14.670 21.793 1.00 75.31 154 MET A N 1
ATOM 1226 C CA . MET A 1 154 ? -27.169 14.266 22.824 1.00 75.31 154 MET A CA 1
ATOM 1227 C C . MET A 1 154 ? -27.625 13.017 23.585 1.00 75.31 154 MET A C 1
ATOM 1229 O O . MET A 1 154 ? -26.817 12.127 23.854 1.00 75.31 154 MET A O 1
ATOM 1233 N N . GLU A 1 155 ? -28.920 12.907 23.874 1.00 78.56 155 GLU A N 1
ATOM 1234 C CA . GLU A 1 155 ? -29.506 11.728 24.509 1.00 78.56 155 GLU A CA 1
ATOM 1235 C C . GLU A 1 155 ? -29.416 10.476 23.616 1.00 78.56 155 GLU A C 1
ATOM 1237 O O . GLU A 1 155 ? -29.111 9.379 24.093 1.00 78.56 155 GLU A O 1
ATOM 1242 N N . LEU A 1 156 ? -29.612 10.622 22.303 1.00 73.50 156 LEU A N 1
ATOM 1243 C CA . LEU A 1 156 ? -29.460 9.525 21.340 1.00 73.50 156 LEU A CA 1
ATOM 1244 C C . LEU A 1 156 ? -28.003 9.056 21.219 1.00 73.50 156 LEU A C 1
ATOM 1246 O O . LEU A 1 156 ? -27.741 7.850 21.203 1.00 73.50 156 LEU A O 1
ATOM 1250 N N . ILE A 1 157 ? -27.048 9.990 21.199 1.00 73.44 157 ILE A N 1
ATOM 1251 C CA . ILE A 1 157 ? -25.611 9.675 21.213 1.00 73.44 157 ILE A CA 1
ATOM 1252 C C . ILE A 1 157 ? -25.235 8.947 22.512 1.00 73.44 157 ILE A C 1
ATOM 1254 O O . ILE A 1 157 ? -24.522 7.941 22.467 1.00 73.44 157 ILE A O 1
ATOM 1258 N N . ARG A 1 158 ? -25.754 9.399 23.662 1.00 78.69 158 ARG A N 1
ATOM 1259 C CA . ARG A 1 158 ? -25.524 8.763 24.969 1.00 78.69 158 ARG A CA 1
ATOM 1260 C C . ARG A 1 158 ? -25.991 7.305 24.980 1.00 78.69 158 ARG A C 1
ATOM 1262 O O . ARG A 1 158 ? -25.229 6.430 25.386 1.00 78.69 158 ARG A O 1
ATOM 1269 N N . LYS A 1 159 ? -27.187 7.021 24.454 1.00 77.69 159 LYS A N 1
ATOM 1270 C CA . LYS A 1 159 ? -27.710 5.646 24.331 1.00 77.69 159 LYS A CA 1
ATOM 1271 C C . LYS A 1 159 ? -26.812 4.749 23.473 1.00 77.69 159 LYS A C 1
ATOM 1273 O O . LYS A 1 159 ? -26.538 3.606 23.846 1.00 77.69 159 LYS A O 1
ATOM 1278 N N . VAL A 1 160 ? -26.303 5.262 22.350 1.00 76.12 160 VAL A N 1
ATOM 1279 C CA . VAL A 1 160 ? -25.346 4.523 21.504 1.00 76.12 160 VAL A CA 1
ATOM 1280 C C . VAL A 1 160 ? -24.040 4.238 22.258 1.00 76.12 160 VAL A C 1
ATOM 1282 O O . VAL A 1 160 ? -23.531 3.118 22.186 1.00 76.12 160 VAL A O 1
ATOM 1285 N N . ALA A 1 161 ? -23.526 5.203 23.026 1.00 70.88 161 ALA A N 1
ATOM 1286 C CA . ALA A 1 161 ? -22.308 5.038 23.822 1.00 70.88 161 ALA A CA 1
ATOM 1287 C C . ALA A 1 161 ? -22.467 4.001 24.952 1.00 70.88 161 ALA A C 1
ATOM 1289 O O . ALA A 1 161 ? -21.559 3.206 25.201 1.00 70.88 161 ALA A O 1
ATOM 1290 N N . GLU A 1 162 ? -23.627 3.962 25.608 1.00 76.38 162 GLU A N 1
ATOM 1291 C CA . GLU A 1 162 ? -23.927 3.017 26.694 1.00 76.38 162 GLU A CA 1
ATOM 1292 C C . GLU A 1 162 ? -24.112 1.581 26.203 1.00 76.38 162 GLU A C 1
ATOM 1294 O O . GLU A 1 162 ? -23.686 0.644 26.877 1.00 76.38 162 GLU A O 1
ATOM 1299 N N . THR A 1 163 ? -24.631 1.399 24.985 1.00 67.12 163 THR A N 1
ATOM 1300 C CA . THR A 1 163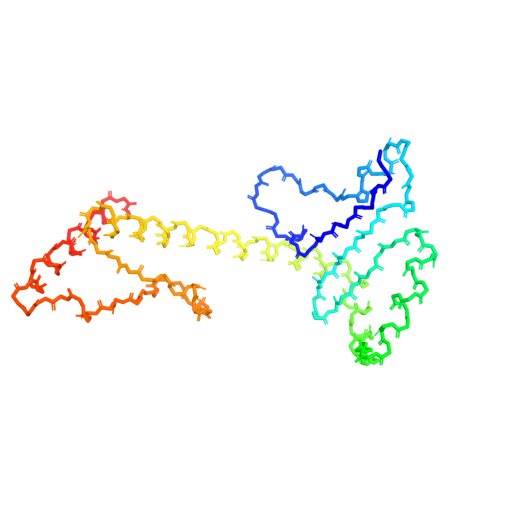 ? -24.762 0.075 24.351 1.00 67.12 163 THR A CA 1
ATOM 1301 C C . THR A 1 163 ? -23.401 -0.629 24.231 1.00 67.12 163 THR A C 1
ATOM 1303 O O . THR A 1 163 ? -23.317 -1.854 24.304 1.00 67.12 163 THR A O 1
ATOM 1306 N N . ARG A 1 164 ? -22.304 0.135 24.126 1.00 56.66 164 ARG A N 1
ATOM 1307 C CA . ARG A 1 164 ? -20.935 -0.392 24.028 1.00 56.66 164 ARG A CA 1
ATOM 1308 C C . ARG A 1 164 ? -20.395 -0.976 25.342 1.00 56.66 164 ARG A C 1
ATOM 1310 O O . ARG A 1 164 ? -19.520 -1.829 25.288 1.00 56.66 164 ARG A O 1
ATOM 1317 N N . LYS A 1 165 ? -20.911 -0.559 26.507 1.00 50.09 165 LYS A N 1
ATOM 1318 C CA . LYS A 1 165 ? -20.451 -1.054 27.824 1.00 50.09 165 LYS A CA 1
ATOM 1319 C C . LYS A 1 165 ? -20.923 -2.476 28.152 1.00 50.09 165 LYS A C 1
ATOM 1321 O O . LYS A 1 165 ? -20.441 -3.050 29.115 1.00 50.09 165 LYS A O 1
ATOM 1326 N N . SER A 1 166 ? -21.853 -3.035 27.376 1.00 43.66 166 SER A N 1
ATOM 1327 C CA . SER A 1 166 ? -22.429 -4.369 27.619 1.00 43.66 166 SER A CA 1
ATOM 1328 C C . SER A 1 166 ? -21.652 -5.535 26.983 1.00 43.66 166 SER A C 1
ATOM 1330 O O . SER A 1 166 ? -22.004 -6.686 27.214 1.00 43.66 166 SER A O 1
ATOM 1332 N N . PHE A 1 167 ? -20.597 -5.246 26.211 1.00 41.84 167 PHE A N 1
ATOM 1333 C CA . PHE A 1 167 ? -19.767 -6.229 25.493 1.00 41.84 167 PHE A CA 1
ATOM 1334 C C . PHE A 1 167 ? -18.264 -6.126 25.832 1.00 41.84 167 PHE A C 1
ATOM 1336 O O . PHE A 1 167 ? -17.430 -6.601 25.063 1.00 41.84 167 PHE A O 1
ATOM 1343 N N . GLY A 1 168 ? -17.918 -5.466 26.944 1.00 32.75 168 GLY A N 1
ATOM 1344 C CA . GLY A 1 168 ? -16.544 -5.345 27.451 1.00 32.75 168 GLY A CA 1
ATOM 1345 C C . GLY A 1 168 ? -16.280 -6.274 28.622 1.00 32.75 168 GLY A C 1
ATOM 1346 O O . GLY A 1 168 ? -17.203 -6.417 29.453 1.00 32.75 168 GLY A O 1
#

pLDDT: mean 71.64, std 10.15, range [32.75, 91.5]

Secondary structure (DSSP, 8-state):
----EEEE-TTTT---SSSPP--HHHHHHHS---GGGEEEEEEETTEEEEEES-HHHHHHHHHHGGGSPPPHHHHHHHHHHHH-HHHHHHHHHHHHHHHHHHHHHHHHHHHHHHHHHHTS----EEGGGGT--STT-EE---TT--GGGHHHHHHHHHHHHHHGGGG-

Radius of gyration: 23.5 Å; chains: 1; bounding box: 56×46×56 Å

Organism: Populus trichocarpa (NCBI:txid3694)

Sequence (168 aa):
KSIHIMSDEISTGSVDGGEGFVSMAEIFEEEEFDKNRVHIALPGFRVGVIYSYNAIVLAPAKRLTRFSPISAPSQRLLISMLSDTKFIQEYIETNKQRIQKMYHSFNGEHELWYKLLNIAKVNVTRGPTSHCIELGWFRCCFTALALEDIPTVMELIRKVAETRKSFG